Protein AF-Q8DIZ4-F1 (afdb_monomer)

pLDDT: mean 94.2, std 8.18, range [53.38, 98.69]

Mean predicted aligned error: 3.65 Å

InterPro domains:
  IPR019634 Uncharacterised protein family Ycf49 [PF10693] (3-91)

Organism: Thermosynechococcus vestitus (strain NIES-2133 / IAM M-273 / BP-1) (NCBI:txid197221)

Radius of gyration: 16.5 Å; Cα contacts (8 Å, |Δi|>4): 82; chains: 1; bounding box: 38×21×50 Å

Sequence (100 aa):
MHALSIPTWMVHISSVLEWMAAIWFVAQLDRRRPGQGWRWLAWAMLPALVSAMCACTWHYFDNAVTLAWLVDLQALLTFLGNCTLCGAAAWLWWRSQSAL

Secondary structure (DSSP, 8-state):
-PPPPHHHHHHHHHHHHHHHHHHHHHHHHHHHSTTSSHHHHHHHTHHHHHHHHHHHHHHHTTT-GGGTHHHHHHHHHHHHHHHHHHHHHHHHHHHHHTT-

Structure (mmCIF, N/CA/C/O backbone):
data_AF-Q8DIZ4-F1
#
_entry.id   AF-Q8DIZ4-F1
#
loop_
_atom_site.group_PDB
_atom_site.id
_atom_site.type_symbol
_atom_site.label_atom_id
_atom_site.label_alt_id
_atom_site.label_comp_id
_atom_site.label_asym_id
_atom_site.label_entity_id
_atom_site.label_seq_id
_atom_site.pdbx_PDB_ins_code
_atom_site.Cartn_x
_atom_site.Cartn_y
_atom_site.Cartn_z
_atom_site.occupancy
_atom_site.B_iso_or_equiv
_atom_site.auth_seq_id
_atom_site.auth_comp_id
_atom_site.auth_asym_id
_atom_site.auth_atom_id
_atom_site.pdbx_PDB_model_num
ATOM 1 N N . MET A 1 1 ? 15.582 3.719 -18.959 1.00 54.59 1 MET A N 1
ATOM 2 C CA . MET A 1 1 ? 15.660 3.945 -17.497 1.00 54.59 1 MET A CA 1
ATOM 3 C C . MET A 1 1 ? 16.212 2.658 -16.901 1.00 54.59 1 MET A C 1
ATOM 5 O O . MET A 1 1 ? 15.933 1.619 -17.474 1.00 54.59 1 MET A O 1
ATOM 9 N N . HIS A 1 2 ? 17.051 2.702 -15.866 1.00 64.75 2 HIS A N 1
ATOM 10 C CA . HIS A 1 2 ? 17.713 1.493 -15.359 1.00 64.75 2 HIS A CA 1
ATOM 11 C C . HIS A 1 2 ? 16.751 0.584 -14.581 1.00 64.75 2 HIS A C 1
ATOM 13 O O . HIS A 1 2 ? 15.945 1.071 -13.786 1.00 64.75 2 HIS A O 1
ATOM 19 N N . ALA A 1 3 ? 16.895 -0.726 -14.774 1.00 77.06 3 ALA A N 1
ATOM 20 C CA . ALA A 1 3 ? 16.217 -1.741 -13.981 1.00 77.06 3 ALA A CA 1
ATOM 21 C C . ALA A 1 3 ? 16.596 -1.634 -12.492 1.00 77.06 3 ALA A C 1
ATOM 23 O O . ALA A 1 3 ? 17.736 -1.313 -12.141 1.00 77.06 3 ALA A O 1
ATOM 24 N N . LEU A 1 4 ? 15.638 -1.925 -11.609 1.00 86.12 4 LEU A N 1
ATOM 25 C CA . LEU A 1 4 ? 15.872 -1.970 -10.165 1.00 86.12 4 LEU A CA 1
ATOM 26 C C . LEU A 1 4 ? 16.885 -3.064 -9.799 1.00 86.12 4 LEU A C 1
ATOM 28 O O . LEU A 1 4 ? 16.851 -4.173 -10.334 1.00 86.12 4 LEU A O 1
ATOM 32 N N . SER A 1 5 ? 17.752 -2.771 -8.825 1.00 92.75 5 SER A N 1
ATOM 33 C CA . SER A 1 5 ? 18.678 -3.763 -8.270 1.00 92.75 5 SER A CA 1
ATOM 34 C C . SER A 1 5 ? 17.935 -4.876 -7.515 1.00 92.75 5 SER A C 1
ATOM 36 O O . SER A 1 5 ? 16.826 -4.662 -7.019 1.00 92.75 5 SER A O 1
ATOM 38 N N . ILE A 1 6 ? 18.560 -6.052 -7.370 1.00 93.81 6 ILE A N 1
ATOM 39 C CA . ILE A 1 6 ? 17.988 -7.180 -6.608 1.00 93.81 6 ILE A CA 1
ATOM 40 C C . ILE A 1 6 ? 17.605 -6.762 -5.173 1.00 93.81 6 ILE A C 1
ATOM 42 O O . ILE A 1 6 ? 16.463 -7.015 -4.785 1.00 93.81 6 ILE A O 1
ATOM 46 N N . PRO A 1 7 ? 18.467 -6.069 -4.397 1.00 95.94 7 PRO A N 1
ATOM 47 C CA . PRO A 1 7 ? 18.080 -5.576 -3.074 1.00 95.94 7 PRO A CA 1
ATOM 48 C C . PRO A 1 7 ? 16.852 -4.661 -3.100 1.00 95.94 7 PRO A C 1
ATOM 50 O O . PRO A 1 7 ? 15.987 -4.755 -2.234 1.00 95.94 7 PRO A O 1
ATOM 53 N N . THR A 1 8 ? 16.736 -3.793 -4.107 1.00 94.62 8 THR A N 1
ATOM 54 C CA . THR A 1 8 ? 15.583 -2.894 -4.222 1.00 94.62 8 THR A CA 1
ATOM 55 C C . THR A 1 8 ? 14.297 -3.662 -4.524 1.00 94.62 8 THR A C 1
ATOM 57 O O . THR A 1 8 ? 13.256 -3.354 -3.945 1.00 94.62 8 THR A O 1
ATOM 60 N N . TRP A 1 9 ? 14.362 -4.693 -5.369 1.00 95.31 9 TRP A N 1
ATOM 61 C CA . TRP A 1 9 ? 13.236 -5.597 -5.616 1.00 95.31 9 TRP A CA 1
ATOM 62 C C . TRP A 1 9 ? 12.788 -6.331 -4.355 1.00 95.31 9 TRP A C 1
ATOM 64 O O . TRP A 1 9 ? 11.588 -6.425 -4.104 1.00 95.31 9 TRP A O 1
ATOM 74 N N . MET A 1 10 ? 13.734 -6.805 -3.539 1.00 96.88 10 MET A N 1
ATOM 75 C CA . MET A 1 10 ? 13.408 -7.474 -2.278 1.00 96.88 10 MET A CA 1
ATOM 76 C C . MET A 1 10 ? 12.562 -6.576 -1.375 1.00 96.88 10 MET A C 1
ATOM 78 O O . MET A 1 10 ? 11.545 -7.037 -0.870 1.00 96.88 10 MET A O 1
ATOM 82 N N . VAL A 1 11 ? 12.929 -5.296 -1.240 1.00 96.56 11 VAL A N 1
ATOM 83 C CA . VAL A 1 11 ? 12.172 -4.328 -0.427 1.00 96.56 11 VAL A CA 1
ATOM 84 C C . VAL A 1 11 ? 10.768 -4.085 -0.984 1.00 96.56 11 VAL A C 1
ATOM 86 O O . VAL A 1 11 ? 9.813 -4.022 -0.213 1.00 96.56 11 VAL A O 1
ATOM 89 N N . HIS A 1 12 ? 10.606 -3.974 -2.307 1.00 95.31 12 HIS A N 1
ATOM 90 C CA . HIS A 1 12 ? 9.282 -3.783 -2.915 1.00 95.31 12 HIS A CA 1
ATOM 91 C C . HIS A 1 12 ? 8.359 -4.969 -2.623 1.00 95.31 12 HIS A C 1
ATOM 93 O O . HIS A 1 12 ? 7.245 -4.789 -2.130 1.00 95.31 12 HIS A O 1
ATOM 99 N N . ILE A 1 13 ? 8.840 -6.186 -2.884 1.00 96.62 13 ILE A N 1
ATOM 100 C CA . ILE A 1 13 ? 8.048 -7.401 -2.685 1.00 96.62 13 ILE A CA 1
ATOM 101 C C . ILE A 1 13 ? 7.770 -7.640 -1.201 1.00 96.62 13 ILE A C 1
ATOM 103 O O . ILE A 1 13 ? 6.628 -7.941 -0.851 1.00 96.62 13 ILE A O 1
ATOM 107 N N . SER A 1 14 ? 8.763 -7.469 -0.321 1.00 97.56 14 SER A N 1
ATOM 108 C CA . SER A 1 14 ? 8.549 -7.626 1.120 1.00 97.56 14 SER A CA 1
ATOM 109 C 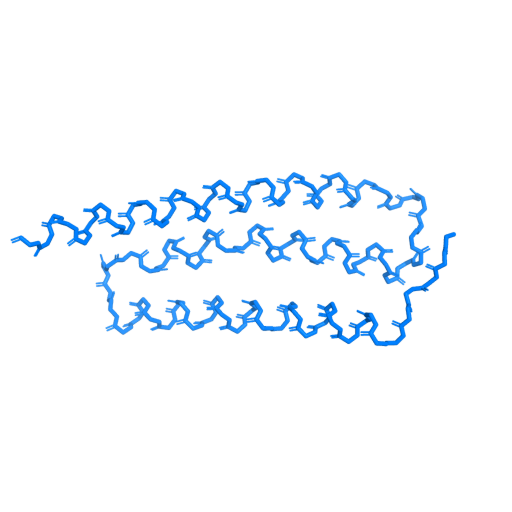C . SER A 1 14 ? 7.509 -6.631 1.626 1.00 97.56 14 SER A C 1
ATOM 111 O O . SER A 1 14 ? 6.561 -7.053 2.276 1.00 97.56 14 SER A O 1
ATOM 113 N N . SER A 1 15 ? 7.600 -5.356 1.231 1.00 96.88 15 SER A N 1
ATOM 114 C CA . SER A 1 15 ? 6.656 -4.317 1.663 1.00 96.88 15 SER A CA 1
ATOM 115 C C . SER A 1 15 ? 5.220 -4.620 1.225 1.00 96.88 15 SER A C 1
ATOM 117 O O . SER A 1 15 ? 4.284 -4.446 2.003 1.00 96.88 15 SER A O 1
ATOM 119 N N . VAL A 1 16 ? 5.024 -5.111 -0.008 1.00 98.19 16 VAL A N 1
ATOM 120 C CA . VAL A 1 16 ? 3.697 -5.522 -0.503 1.00 98.19 16 VAL A CA 1
ATOM 121 C C . VAL A 1 16 ? 3.143 -6.682 0.325 1.00 98.19 16 VAL A C 1
ATOM 123 O O . VAL A 1 16 ? 1.992 -6.629 0.761 1.00 98.19 16 VAL A O 1
ATOM 126 N N . LEU A 1 17 ? 3.954 -7.711 0.582 1.00 98.38 17 LEU A N 1
ATOM 127 C CA . LEU A 1 17 ? 3.544 -8.873 1.375 1.00 98.38 17 LEU A CA 1
ATOM 128 C C . LEU A 1 17 ? 3.244 -8.500 2.832 1.00 98.38 17 LEU A C 1
ATOM 130 O O . LEU A 1 17 ? 2.235 -8.938 3.384 1.00 98.38 17 LEU A O 1
ATOM 134 N N . GLU A 1 18 ? 4.081 -7.665 3.443 1.00 98.50 18 GLU A N 1
ATOM 135 C CA . GLU A 1 18 ? 3.887 -7.147 4.798 1.00 98.50 18 GLU A CA 1
ATOM 136 C C . GLU A 1 18 ? 2.596 -6.331 4.894 1.00 98.50 18 GLU A C 1
ATOM 138 O O . GLU A 1 18 ? 1.820 -6.507 5.835 1.00 98.50 18 GLU A O 1
ATOM 143 N N . TRP A 1 19 ? 2.301 -5.502 3.889 1.00 98.44 19 TRP A N 1
ATOM 144 C CA . TRP A 1 19 ? 1.058 -4.737 3.842 1.00 98.44 19 TRP A CA 1
ATOM 145 C C . TRP A 1 19 ? -0.172 -5.636 3.667 1.00 98.44 19 TRP A C 1
ATOM 147 O O . TRP A 1 19 ? -1.175 -5.458 4.360 1.00 98.44 19 TRP A O 1
ATOM 157 N N . MET A 1 20 ? -0.099 -6.658 2.807 1.00 98.62 20 MET A N 1
ATOM 158 C CA . MET A 1 20 ? -1.157 -7.669 2.677 1.00 98.62 20 MET A CA 1
ATOM 159 C C . MET A 1 20 ? -1.400 -8.410 3.998 1.00 98.62 20 MET A C 1
ATOM 161 O O . MET A 1 20 ? -2.552 -8.593 4.401 1.00 98.62 20 MET A O 1
ATOM 165 N N . ALA A 1 21 ? -0.330 -8.799 4.698 1.00 98.62 21 ALA A N 1
ATOM 166 C CA . ALA A 1 21 ? -0.422 -9.427 6.011 1.00 98.62 21 ALA A CA 1
ATOM 167 C C . ALA A 1 21 ? -1.052 -8.480 7.044 1.00 98.62 21 ALA A C 1
ATOM 169 O O . ALA A 1 21 ? -1.920 -8.903 7.806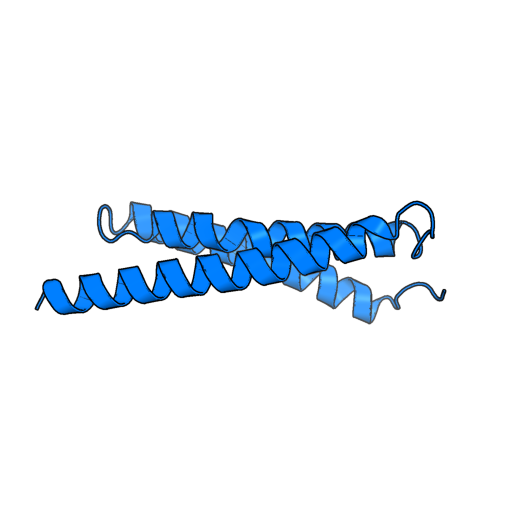 1.00 98.62 21 ALA A O 1
ATOM 170 N N . ALA A 1 22 ? -0.694 -7.193 7.036 1.00 98.44 22 ALA A N 1
ATOM 171 C CA . ALA A 1 22 ? -1.284 -6.186 7.913 1.00 98.44 22 ALA A CA 1
ATOM 172 C C . ALA A 1 22 ? -2.796 -6.028 7.675 1.00 98.44 22 ALA A C 1
ATOM 174 O O . ALA A 1 22 ? -3.571 -6.075 8.631 1.00 98.44 22 ALA A O 1
ATOM 175 N N . ILE A 1 23 ? -3.235 -5.924 6.415 1.00 98.50 23 ILE A N 1
ATOM 176 C CA . ILE A 1 23 ? -4.665 -5.876 6.057 1.00 98.50 23 ILE A CA 1
ATOM 177 C C . ILE A 1 23 ? -5.382 -7.124 6.571 1.00 98.50 23 ILE A C 1
ATOM 179 O O . ILE A 1 23 ? -6.451 -7.026 7.182 1.00 98.50 23 ILE A O 1
ATOM 183 N N . TRP A 1 24 ? -4.786 -8.299 6.357 1.00 98.25 24 TRP A N 1
ATOM 184 C CA . TRP A 1 24 ? -5.337 -9.555 6.848 1.00 98.25 24 TRP A CA 1
ATOM 185 C C . TRP A 1 24 ? -5.460 -9.556 8.375 1.00 98.25 24 TRP A C 1
ATOM 187 O O . TRP A 1 24 ? -6.527 -9.879 8.896 1.00 98.25 24 TRP A O 1
ATOM 197 N N . PHE A 1 25 ? -4.436 -9.120 9.110 1.00 98.38 25 PHE A N 1
ATOM 198 C CA . PHE A 1 25 ? -4.491 -9.028 10.568 1.00 98.38 25 PHE A CA 1
ATOM 199 C C . PHE A 1 25 ? -5.555 -8.044 11.068 1.00 98.38 25 PHE A C 1
ATOM 201 O O . PHE A 1 25 ? -6.270 -8.371 12.015 1.00 98.38 25 PHE A O 1
ATOM 208 N N . VAL A 1 26 ? -5.731 -6.887 10.422 1.00 97.50 26 VAL A N 1
ATOM 209 C CA . VAL A 1 26 ? -6.801 -5.933 10.769 1.00 97.50 26 VAL A CA 1
ATOM 210 C C . VAL A 1 26 ? -8.184 -6.537 10.498 1.00 97.50 26 VAL A C 1
ATOM 212 O O . VAL A 1 26 ? -9.088 -6.418 11.326 1.00 97.50 26 VAL A O 1
ATOM 215 N N . ALA A 1 27 ? -8.355 -7.260 9.389 1.00 96.62 27 ALA A N 1
ATOM 216 C CA . ALA A 1 27 ? -9.600 -7.974 9.105 1.00 96.62 27 ALA A CA 1
ATOM 217 C C . ALA A 1 27 ? -9.881 -9.084 10.138 1.00 96.62 27 ALA A C 1
ATOM 219 O O . ALA A 1 27 ? -11.024 -9.285 10.552 1.00 96.62 27 ALA A O 1
ATOM 220 N N . GLN A 1 28 ? -8.847 -9.787 10.604 1.00 97.31 28 GLN A N 1
ATOM 221 C CA . GLN A 1 28 ? -8.969 -10.781 11.674 1.00 97.31 28 GLN A CA 1
ATOM 222 C C . GLN A 1 28 ? -9.288 -10.129 13.029 1.00 97.31 28 GLN A C 1
ATOM 224 O O . GLN A 1 28 ? -10.050 -10.694 13.817 1.00 97.31 28 GLN A O 1
ATOM 229 N N . LEU A 1 29 ? -8.753 -8.934 13.296 1.00 95.62 29 LEU A N 1
ATOM 230 C CA . LEU A 1 29 ? -9.076 -8.151 14.487 1.00 95.62 29 LEU A CA 1
ATOM 231 C C . LEU A 1 29 ? -10.557 -7.761 14.510 1.00 95.62 29 LEU A C 1
ATOM 233 O O . LEU A 1 29 ? -11.188 -7.893 15.555 1.00 95.62 29 LEU A O 1
ATOM 237 N N . ASP A 1 30 ? -11.133 -7.377 13.369 1.00 95.19 30 ASP A N 1
ATOM 238 C CA . ASP A 1 30 ? -12.573 -7.115 13.258 1.00 95.19 30 ASP A CA 1
ATOM 239 C C . ASP A 1 30 ? -13.414 -8.343 13.621 1.00 95.19 30 ASP A C 1
ATOM 241 O O . ASP A 1 30 ? -14.365 -8.235 14.388 1.00 95.19 30 ASP A O 1
ATOM 245 N N . ARG A 1 31 ? -13.013 -9.539 13.168 1.00 94.69 31 ARG A N 1
ATOM 246 C CA . ARG A 1 31 ? -13.697 -10.795 13.532 1.00 94.69 31 ARG A CA 1
ATOM 247 C C . ARG A 1 31 ? -13.633 -11.085 15.031 1.00 94.69 31 ARG A C 1
ATOM 249 O O . ARG A 1 31 ? -14.580 -11.623 15.593 1.00 94.69 31 ARG A O 1
ATOM 256 N N . ARG A 1 32 ? -12.517 -10.743 15.683 1.00 95.62 32 ARG A N 1
ATOM 257 C CA . ARG A 1 32 ? -12.327 -10.893 17.138 1.00 95.62 32 ARG A CA 1
ATOM 258 C C . ARG A 1 32 ? -13.058 -9.805 17.935 1.00 95.62 32 ARG A C 1
ATOM 260 O O . ARG A 1 32 ? -13.347 -10.013 19.109 1.00 95.62 32 ARG A O 1
ATOM 267 N N . ARG A 1 33 ? -13.303 -8.642 17.326 1.00 91.19 33 ARG A N 1
ATOM 268 C CA . ARG A 1 33 ? -13.878 -7.440 17.946 1.00 91.19 33 ARG A CA 1
ATOM 269 C C . ARG A 1 33 ? -14.950 -6.816 17.037 1.00 91.19 33 ARG A C 1
ATOM 271 O O . ARG A 1 33 ? -14.779 -5.680 16.576 1.00 91.19 33 ARG A O 1
ATOM 278 N N . PRO A 1 34 ? -16.048 -7.546 16.768 1.00 88.44 34 PRO A N 1
ATOM 279 C CA . PRO A 1 34 ? -17.052 -7.108 15.811 1.00 88.44 34 PRO A CA 1
ATOM 280 C C . PRO A 1 34 ? -17.705 -5.801 16.262 1.00 88.44 34 PRO A C 1
ATOM 282 O O . PRO A 1 34 ? -17.852 -5.526 17.452 1.00 88.44 34 PRO A O 1
ATOM 285 N N . GLY A 1 35 ? -18.081 -4.963 15.298 1.00 85.62 35 GLY A N 1
ATOM 286 C CA . GLY A 1 35 ? -18.773 -3.700 15.562 1.00 85.62 35 GLY A CA 1
ATOM 287 C C . GLY A 1 35 ? -17.876 -2.556 16.045 1.00 85.62 35 GLY A C 1
ATOM 288 O O . GLY A 1 35 ? -18.331 -1.414 16.042 1.00 85.62 35 GLY A O 1
ATOM 289 N N . GLN A 1 36 ? -16.600 -2.797 16.368 1.00 87.88 36 GLN A N 1
ATOM 290 C CA . GLN A 1 36 ? -15.645 -1.729 16.709 1.00 87.88 36 GLN A CA 1
ATOM 291 C C . GLN A 1 36 ? -15.145 -0.967 15.477 1.00 87.88 36 GLN A C 1
ATOM 293 O O . GLN A 1 36 ? -14.655 0.148 15.605 1.00 87.88 36 GLN A O 1
ATOM 298 N N . GLY A 1 37 ? -15.361 -1.514 14.275 1.00 89.31 37 GLY A N 1
ATOM 299 C CA . GLY A 1 37 ? -15.136 -0.795 13.025 1.00 89.31 37 GLY A CA 1
ATOM 300 C C . GLY A 1 37 ? -13.768 -1.016 12.377 1.00 89.31 37 GLY A C 1
ATOM 301 O O . GLY A 1 37 ? -13.450 -0.365 11.383 1.00 89.31 37 GLY A O 1
ATOM 302 N N . TRP A 1 38 ? -13.002 -1.986 12.875 1.00 94.19 38 TRP A N 1
ATOM 303 C CA . TRP A 1 38 ? -11.745 -2.457 12.286 1.00 94.19 38 TRP A CA 1
ATOM 304 C C . TRP A 1 38 ? -11.903 -2.905 10.828 1.00 94.19 38 TRP A C 1
ATOM 306 O O . TRP A 1 38 ? -10.990 -2.712 10.027 1.00 94.19 38 TRP A O 1
ATOM 316 N N . ARG A 1 39 ? -13.086 -3.404 10.436 1.00 94.00 39 ARG A N 1
ATOM 317 C CA . ARG A 1 39 ? -13.409 -3.701 9.033 1.00 94.00 39 ARG A CA 1
ATOM 318 C C . ARG A 1 39 ? -13.161 -2.509 8.115 1.00 94.00 39 ARG A C 1
ATOM 320 O O . ARG A 1 39 ? -12.611 -2.684 7.034 1.00 94.00 39 ARG A O 1
ATOM 327 N N . TRP A 1 40 ? -13.569 -1.310 8.528 1.00 95.00 40 TRP A N 1
ATOM 328 C CA . TRP A 1 40 ? -13.424 -0.105 7.709 1.00 95.00 40 TRP A CA 1
ATOM 329 C C . TRP A 1 40 ? -11.967 0.306 7.553 1.00 95.00 40 TRP A C 1
ATOM 331 O O . TRP A 1 40 ? -11.579 0.728 6.469 1.00 95.00 40 TRP A O 1
ATOM 341 N N . LEU A 1 41 ? -11.149 0.100 8.589 1.00 97.00 41 LEU A N 1
ATOM 342 C CA . LEU A 1 41 ? -9.709 0.309 8.496 1.00 97.00 41 LEU A CA 1
ATOM 343 C C . LEU A 1 41 ? -9.068 -0.652 7.485 1.00 97.00 41 LEU A C 1
ATOM 345 O O . LEU A 1 41 ? -8.293 -0.206 6.647 1.00 97.00 41 LEU A O 1
ATOM 349 N N . ALA A 1 42 ? -9.444 -1.936 7.492 1.00 97.31 42 ALA A N 1
ATOM 350 C CA . ALA A 1 42 ? -8.940 -2.898 6.506 1.00 97.31 42 ALA A CA 1
ATOM 351 C C . ALA A 1 42 ? -9.294 -2.496 5.060 1.00 97.31 42 ALA A C 1
ATOM 353 O O . ALA A 1 42 ? -8.441 -2.566 4.179 1.00 97.31 42 ALA A O 1
ATOM 354 N N . TRP A 1 43 ? -10.522 -2.026 4.809 1.00 97.75 43 TRP A N 1
ATOM 355 C CA . TRP A 1 43 ? -10.916 -1.513 3.488 1.00 97.75 43 TRP A CA 1
ATOM 356 C C . TRP A 1 43 ? -10.152 -0.240 3.102 1.00 97.75 43 TRP A C 1
ATOM 358 O O . TRP A 1 43 ? -9.718 -0.111 1.959 1.00 97.75 43 TRP A O 1
ATOM 368 N N . ALA A 1 44 ? -9.939 0.672 4.053 1.00 98.06 44 ALA A N 1
ATOM 369 C CA . ALA A 1 44 ? -9.190 1.911 3.843 1.00 98.06 44 ALA A CA 1
ATOM 370 C C . ALA A 1 44 ? -7.705 1.686 3.500 1.00 98.06 44 ALA A C 1
ATOM 372 O O . ALA A 1 44 ? -7.073 2.546 2.899 1.00 98.06 44 ALA A O 1
ATOM 373 N N . MET A 1 45 ? -7.136 0.527 3.834 1.00 98.50 45 MET A N 1
ATOM 374 C CA . MET A 1 45 ? -5.752 0.172 3.496 1.00 98.50 45 MET A CA 1
ATOM 375 C C . MET A 1 45 ? -5.565 -0.281 2.035 1.00 98.50 45 MET A C 1
ATOM 377 O O . MET A 1 45 ? -4.432 -0.318 1.547 1.00 98.50 45 MET A O 1
ATOM 381 N N . LEU A 1 46 ? -6.642 -0.648 1.327 1.00 98.56 46 LEU A N 1
ATOM 382 C CA . LEU A 1 46 ? -6.560 -1.225 -0.021 1.00 98.56 46 LEU A CA 1
ATOM 383 C C . LEU A 1 46 ? -6.049 -0.261 -1.101 1.00 98.56 46 LEU A C 1
ATOM 385 O O . LEU A 1 46 ? -5.249 -0.710 -1.921 1.00 98.56 46 LEU A O 1
ATOM 389 N N . PRO A 1 47 ? -6.421 1.035 -1.141 1.00 98.62 47 PRO A N 1
ATOM 390 C CA . PRO A 1 47 ? -5.889 1.940 -2.159 1.00 98.62 47 PRO A CA 1
ATOM 391 C C . PRO A 1 47 ? -4.357 2.038 -2.112 1.00 98.62 47 PRO A C 1
ATOM 393 O O . PRO A 1 47 ? -3.713 2.015 -3.158 1.00 98.62 47 PRO A O 1
ATOM 396 N N . ALA A 1 48 ? -3.759 2.038 -0.914 1.00 98.38 48 ALA A N 1
ATOM 397 C CA . ALA A 1 48 ? -2.304 2.019 -0.749 1.00 98.38 48 ALA A CA 1
ATOM 398 C C . ALA A 1 48 ? -1.666 0.716 -1.272 1.00 98.38 48 ALA A C 1
ATOM 400 O O . ALA A 1 48 ? -0.600 0.761 -1.884 1.00 98.38 48 ALA A O 1
ATOM 401 N N . LEU A 1 49 ? -2.338 -0.433 -1.112 1.00 98.56 49 LEU A N 1
ATOM 402 C CA . LEU A 1 49 ? -1.885 -1.698 -1.704 1.00 98.56 49 LEU A CA 1
ATOM 403 C C . LEU A 1 49 ? -1.884 -1.620 -3.234 1.00 98.56 49 LEU A C 1
ATOM 405 O O . LEU A 1 49 ? -0.893 -1.963 -3.871 1.00 98.56 49 LEU A O 1
ATOM 409 N N . VAL A 1 50 ? -2.980 -1.144 -3.83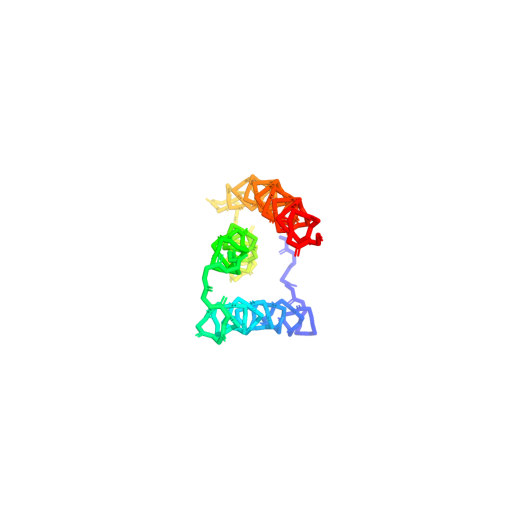0 1.00 98.56 50 VAL A N 1
ATOM 410 C CA . VAL A 1 50 ? -3.091 -1.023 -5.293 1.00 98.56 50 VAL A CA 1
ATOM 411 C C . VAL A 1 50 ? -2.063 -0.023 -5.831 1.00 98.56 50 VAL A C 1
ATOM 413 O O . VAL A 1 50 ? -1.460 -0.281 -6.870 1.00 98.56 50 VAL A O 1
ATOM 416 N N . SER A 1 51 ? -1.791 1.064 -5.099 1.00 98.62 51 SER A N 1
ATOM 417 C CA . SER A 1 51 ? -0.700 1.996 -5.410 1.00 98.62 51 SER A CA 1
ATOM 418 C C . SER A 1 51 ? 0.652 1.275 -5.508 1.00 98.62 51 SER A C 1
ATOM 420 O O . SER A 1 51 ? 1.324 1.354 -6.538 1.00 98.62 51 SER A O 1
ATOM 422 N N . ALA A 1 52 ? 1.020 0.494 -4.486 1.00 98.00 52 ALA A N 1
ATOM 423 C CA . ALA A 1 52 ? 2.270 -0.267 -4.483 1.00 98.00 52 ALA A CA 1
ATOM 424 C C . ALA A 1 52 ? 2.342 -1.285 -5.636 1.00 98.00 52 ALA A C 1
ATOM 426 O O . ALA A 1 52 ? 3.394 -1.453 -6.256 1.00 98.00 52 ALA A O 1
ATOM 427 N N . MET A 1 53 ? 1.217 -1.922 -5.974 1.00 98.25 53 MET A N 1
ATOM 428 C CA . MET A 1 53 ? 1.132 -2.836 -7.116 1.00 98.25 53 MET A CA 1
ATOM 429 C C . MET A 1 53 ? 1.338 -2.116 -8.455 1.00 98.25 53 MET A C 1
ATOM 431 O O . MET A 1 53 ? 1.991 -2.676 -9.337 1.00 98.25 53 ME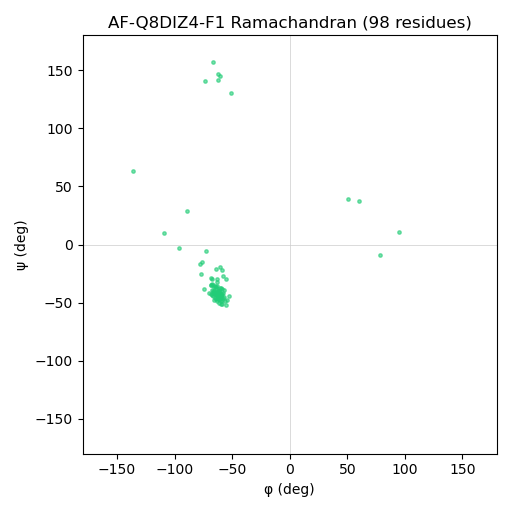T A O 1
ATOM 435 N N . CYS A 1 54 ? 0.845 -0.880 -8.613 1.00 98.12 54 CYS A N 1
ATOM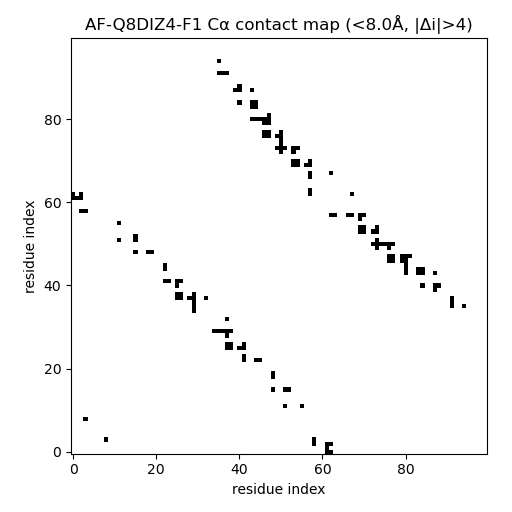 436 C CA . CYS A 1 54 ? 1.091 -0.067 -9.812 1.00 98.12 54 CYS A CA 1
ATOM 437 C C . CYS A 1 54 ? 2.591 0.210 -9.989 1.00 98.12 54 CYS A C 1
ATOM 439 O O . CYS A 1 54 ? 3.127 -0.029 -11.072 1.00 98.12 54 CYS A O 1
ATOM 441 N N . ALA A 1 55 ? 3.274 0.610 -8.910 1.00 96.44 55 ALA A N 1
ATOM 442 C CA . ALA A 1 55 ? 4.720 0.836 -8.903 1.00 96.44 55 ALA A CA 1
ATOM 443 C C . ALA A 1 55 ? 5.495 -0.433 -9.296 1.00 96.44 55 ALA A C 1
ATOM 445 O O . ALA A 1 55 ? 6.311 -0.420 -10.218 1.00 96.44 55 ALA A O 1
ATOM 446 N N . CYS A 1 56 ? 5.189 -1.561 -8.641 1.00 96.75 56 CYS A N 1
ATOM 447 C CA . CYS A 1 56 ? 5.839 -2.844 -8.918 1.00 96.75 56 CYS A CA 1
ATOM 448 C C . CYS A 1 56 ? 5.603 -3.303 -10.361 1.00 96.75 56 CYS A C 1
ATOM 450 O O . CYS A 1 56 ? 6.521 -3.810 -11.000 1.00 96.75 56 CYS A O 1
ATOM 452 N N . THR A 1 57 ? 4.395 -3.099 -10.891 1.00 96.94 57 THR A N 1
ATOM 453 C CA . THR A 1 57 ? 4.057 -3.448 -12.278 1.00 96.94 57 THR A CA 1
ATOM 454 C C . THR A 1 57 ? 4.864 -2.607 -13.261 1.00 96.94 57 THR A C 1
ATOM 456 O O . THR A 1 57 ? 5.447 -3.150 -14.195 1.00 96.94 57 THR A O 1
ATOM 459 N N . TRP A 1 58 ? 4.960 -1.295 -13.044 1.00 96.00 58 TRP A N 1
ATOM 460 C CA . TRP A 1 58 ? 5.737 -0.426 -13.925 1.00 96.00 58 TRP A CA 1
ATOM 461 C C . TRP A 1 58 ? 7.227 -0.794 -13.932 1.00 96.00 58 TRP A C 1
ATOM 463 O O . TRP A 1 58 ? 7.836 -0.895 -14.999 1.00 96.00 58 TRP A O 1
ATOM 473 N N . HIS A 1 59 ? 7.794 -1.091 -12.760 1.00 94.75 59 HIS A N 1
ATOM 474 C CA . HIS A 1 59 ? 9.175 -1.556 -12.637 1.00 94.75 59 HIS A CA 1
ATOM 475 C C . HIS A 1 59 ? 9.408 -2.952 -13.225 1.00 94.75 59 HIS A C 1
ATOM 477 O O . HIS A 1 59 ? 10.475 -3.203 -13.780 1.00 94.75 59 HIS A O 1
ATOM 483 N N . TYR A 1 60 ? 8.425 -3.853 -13.142 1.00 94.69 60 TYR A N 1
ATOM 484 C CA . TYR A 1 60 ? 8.494 -5.172 -13.776 1.00 94.69 60 TYR A CA 1
ATOM 485 C C . TYR A 1 60 ? 8.663 -5.063 -15.298 1.00 94.69 60 TYR A C 1
ATOM 487 O O . TYR A 1 60 ? 9.434 -5.813 -15.890 1.00 94.69 60 TYR A O 1
ATOM 495 N N . PHE A 1 61 ? 8.008 -4.081 -15.923 1.00 95.25 61 PHE A N 1
ATOM 496 C CA . PHE A 1 61 ? 8.143 -3.773 -17.351 1.00 95.25 61 PHE A CA 1
ATOM 497 C C . PHE A 1 61 ? 9.270 -2.772 -17.658 1.00 95.25 61 PHE A C 1
ATOM 499 O O . PHE A 1 61 ? 9.180 -2.012 -18.621 1.00 95.25 61 PHE A O 1
ATOM 506 N N . ASP A 1 62 ? 10.313 -2.746 -16.827 1.00 93.69 62 ASP A N 1
ATOM 507 C CA . ASP A 1 62 ? 11.514 -1.917 -16.988 1.00 93.69 62 ASP A CA 1
ATOM 508 C C . ASP A 1 62 ? 11.221 -0.427 -17.249 1.00 93.69 62 ASP A C 1
ATOM 510 O O . ASP A 1 62 ? 11.882 0.257 -18.033 1.00 93.69 62 ASP A O 1
ATOM 514 N N . ASN A 1 63 ? 10.202 0.100 -16.563 1.00 94.12 63 ASN A N 1
ATOM 515 C CA . ASN A 1 63 ? 9.776 1.494 -16.664 1.00 94.12 63 ASN A CA 1
ATOM 516 C C . ASN A 1 63 ? 9.347 1.894 -18.090 1.00 94.12 63 ASN A C 1
ATOM 518 O O . ASN A 1 63 ? 9.619 3.011 -18.544 1.00 94.12 63 ASN A O 1
ATOM 522 N N . ALA A 1 64 ? 8.690 0.982 -18.815 1.00 94.62 64 ALA A N 1
ATOM 523 C CA . ALA A 1 64 ? 8.182 1.244 -20.157 1.00 94.62 64 ALA A CA 1
ATOM 524 C C . ALA A 1 64 ? 7.338 2.531 -20.207 1.00 94.62 64 ALA A C 1
ATOM 526 O O . ALA A 1 64 ? 6.408 2.726 -19.419 1.00 94.62 64 ALA A O 1
ATOM 527 N N . VAL A 1 65 ? 7.634 3.403 -21.178 1.00 95.19 65 VAL A N 1
ATOM 528 C CA . VAL A 1 65 ? 6.948 4.699 -21.352 1.00 95.19 65 VAL A CA 1
ATOM 529 C C . VAL A 1 65 ? 5.459 4.512 -21.658 1.00 95.19 65 VAL A C 1
ATOM 531 O O . VAL A 1 65 ? 4.631 5.292 -21.201 1.00 95.19 65 VAL A O 1
ATOM 534 N N . THR A 1 66 ? 5.094 3.435 -22.359 1.00 96.69 66 THR A N 1
ATOM 535 C CA . THR A 1 66 ? 3.695 3.060 -22.636 1.00 96.69 66 THR A CA 1
ATOM 536 C C . THR A 1 66 ? 2.876 2.791 -21.370 1.00 96.69 66 THR A C 1
ATOM 538 O O . THR A 1 66 ? 1.649 2.833 -21.412 1.00 96.69 66 THR A O 1
ATOM 541 N N . LEU A 1 67 ? 3.544 2.533 -20.244 1.00 96.88 67 LEU A N 1
ATOM 542 C CA . LEU A 1 67 ? 2.944 2.268 -18.942 1.0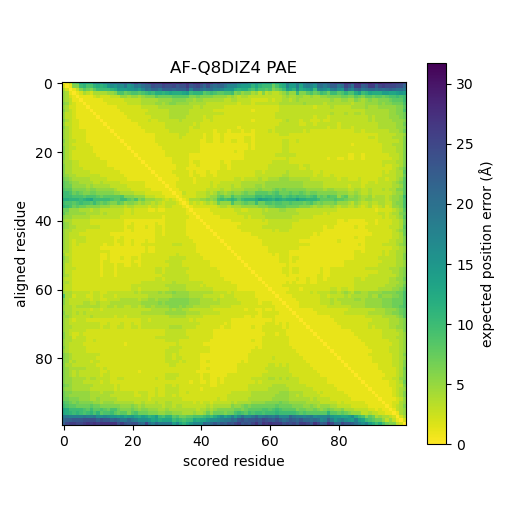0 96.88 67 LEU A CA 1
ATOM 543 C C . LEU A 1 67 ? 3.158 3.412 -17.940 1.00 96.88 67 LEU A C 1
ATOM 545 O O . LEU A 1 67 ? 2.834 3.247 -16.769 1.00 96.88 67 LEU A O 1
ATOM 549 N N . ALA A 1 68 ? 3.658 4.577 -18.370 1.00 96.12 68 ALA A N 1
ATOM 550 C CA . ALA A 1 68 ? 3.917 5.714 -17.479 1.00 96.12 68 ALA A CA 1
ATOM 551 C C . ALA A 1 68 ? 2.665 6.196 -16.717 1.00 96.12 68 ALA A C 1
ATOM 553 O O . ALA A 1 68 ? 2.780 6.671 -15.593 1.00 96.12 68 ALA A O 1
ATOM 554 N N . TRP A 1 69 ? 1.467 5.985 -17.272 1.00 97.25 69 TRP A N 1
ATOM 555 C CA . TRP A 1 69 ? 0.189 6.267 -16.604 1.00 97.25 69 TRP A CA 1
ATOM 556 C C . TRP A 1 69 ? 0.000 5.495 -15.283 1.00 97.25 69 TRP A C 1
ATOM 558 O O . TRP A 1 69 ? -0.778 5.919 -14.429 1.00 97.25 69 TRP A O 1
ATOM 568 N N . LEU A 1 70 ? 0.716 4.378 -15.078 1.00 97.88 70 LEU A N 1
ATOM 569 C CA . LEU A 1 70 ? 0.731 3.664 -13.797 1.00 97.88 70 LEU A CA 1
ATOM 570 C C . LEU A 1 70 ? 1.314 4.523 -12.672 1.00 97.88 70 LEU A C 1
ATOM 572 O O . LEU A 1 70 ? 0.901 4.356 -11.529 1.00 97.88 70 LEU A O 1
ATOM 576 N N . VAL A 1 71 ? 2.230 5.446 -12.980 1.00 97.44 71 VAL A N 1
ATOM 577 C CA . VAL A 1 71 ? 2.810 6.376 -12.000 1.00 97.44 71 VAL A CA 1
ATOM 578 C C . VAL A 1 71 ? 1.770 7.407 -11.561 1.00 97.44 71 VAL A C 1
ATOM 580 O O . VAL A 1 71 ? 1.637 7.675 -10.367 1.00 97.44 71 VAL A O 1
ATOM 583 N N . ASP A 1 72 ? 0.972 7.927 -12.496 1.00 98.00 72 ASP A N 1
ATOM 584 C CA . ASP A 1 72 ? -0.128 8.844 -12.176 1.00 98.00 72 ASP A CA 1
ATOM 585 C C . ASP A 1 72 ? -1.203 8.137 -11.340 1.00 98.00 72 ASP A C 1
ATOM 587 O O . ASP A 1 72 ? -1.680 8.667 -10.332 1.00 98.00 72 ASP A O 1
ATOM 591 N N . LEU A 1 73 ? -1.542 6.897 -11.713 1.00 98.50 73 LEU A N 1
ATOM 592 C CA . LEU A 1 73 ? -2.477 6.070 -10.955 1.00 98.50 73 LEU A CA 1
ATOM 593 C C . LEU A 1 73 ? -1.939 5.745 -9.554 1.00 98.50 73 LEU A C 1
ATOM 595 O O . LEU A 1 73 ? -2.678 5.855 -8.576 1.00 98.50 73 LEU A O 1
ATOM 599 N N . GLN A 1 74 ? -0.657 5.395 -9.435 1.00 98.44 74 GLN A N 1
ATOM 600 C CA . GLN A 1 74 ? 0.024 5.198 -8.156 1.00 98.44 74 GLN A CA 1
ATOM 601 C C . GLN A 1 74 ? -0.079 6.460 -7.289 1.00 98.44 74 GLN A C 1
ATOM 603 O O . GLN A 1 74 ? -0.453 6.376 -6.117 1.00 98.44 74 GLN A O 1
ATOM 608 N N . ALA A 1 75 ? 0.215 7.641 -7.838 1.00 98.56 75 ALA A N 1
ATOM 609 C CA . ALA A 1 75 ? 0.149 8.902 -7.102 1.00 98.56 75 ALA A CA 1
ATOM 610 C C . ALA A 1 75 ? -1.275 9.196 -6.600 1.00 98.56 75 ALA A C 1
ATOM 612 O O . ALA A 1 75 ? -1.470 9.495 -5.418 1.00 98.56 75 ALA A O 1
ATOM 613 N N . LEU A 1 76 ? -2.281 9.022 -7.462 1.00 98.69 76 LEU A N 1
ATOM 614 C CA . LEU A 1 76 ? -3.689 9.178 -7.099 1.00 98.69 76 LEU A CA 1
ATOM 615 C C . LEU A 1 76 ? -4.104 8.205 -5.989 1.00 98.69 76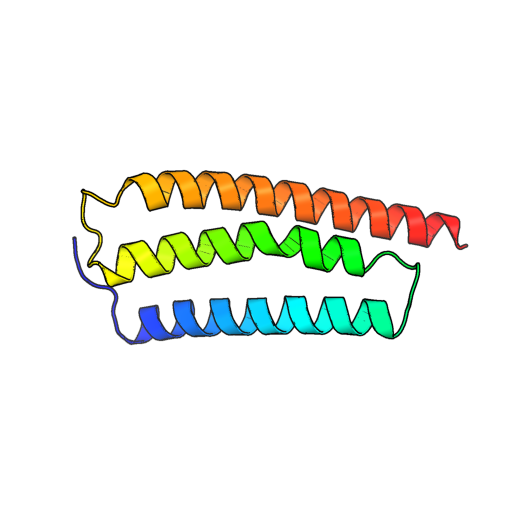 LEU A C 1
ATOM 617 O O . LEU A 1 76 ? -4.705 8.609 -4.994 1.00 98.69 76 LEU A O 1
ATOM 621 N N . LEU A 1 77 ? -3.768 6.923 -6.128 1.00 98.69 77 LEU A N 1
ATOM 622 C CA . LEU A 1 77 ? -4.109 5.895 -5.146 1.00 98.69 77 LEU A CA 1
ATOM 623 C C . LEU A 1 77 ? -3.369 6.081 -3.821 1.00 98.69 77 LEU A C 1
ATOM 625 O O . LEU A 1 77 ? -3.913 5.752 -2.771 1.00 98.69 77 LEU A O 1
ATOM 629 N N . THR A 1 78 ? -2.164 6.650 -3.850 1.00 98.56 78 THR A N 1
ATOM 630 C CA . THR A 1 78 ? -1.423 7.038 -2.643 1.00 98.56 78 THR A CA 1
ATOM 631 C C . THR A 1 78 ? -2.153 8.150 -1.903 1.00 98.56 78 THR A C 1
ATOM 633 O O . THR A 1 78 ? -2.379 8.048 -0.698 1.00 98.56 78 THR A O 1
ATOM 636 N N . PHE A 1 79 ? -2.577 9.191 -2.622 1.00 98.69 79 PHE A N 1
ATOM 637 C CA . PHE A 1 79 ? -3.365 10.276 -2.048 1.00 98.69 79 PHE A CA 1
ATOM 638 C C . PHE A 1 79 ? -4.681 9.756 -1.451 1.00 98.69 79 PHE A C 1
ATOM 640 O O . PHE A 1 79 ? -4.955 9.977 -0.271 1.00 98.69 79 PHE A O 1
ATOM 647 N N . LEU A 1 80 ? -5.452 8.979 -2.220 1.00 98.56 80 LEU A N 1
ATOM 648 C CA . LEU A 1 80 ? -6.701 8.372 -1.752 1.00 98.56 80 LEU A CA 1
ATOM 649 C C . LEU A 1 80 ? -6.477 7.415 -0.573 1.00 98.56 80 LEU A C 1
ATOM 651 O O . LEU A 1 80 ? -7.261 7.415 0.375 1.00 98.56 80 LEU A O 1
ATOM 655 N N . GLY A 1 81 ? -5.405 6.623 -0.599 1.00 98.31 81 GLY A N 1
ATOM 656 C CA . GLY A 1 81 ? -5.020 5.724 0.488 1.00 98.31 81 GLY A CA 1
ATOM 657 C C . GLY A 1 81 ? -4.745 6.480 1.782 1.00 98.31 81 GLY A C 1
ATOM 658 O O . GLY A 1 81 ? -5.297 6.138 2.822 1.00 98.31 81 GLY A O 1
ATOM 659 N N . ASN A 1 82 ? -3.987 7.573 1.715 1.00 98.56 82 ASN A N 1
ATOM 660 C CA . ASN A 1 82 ? -3.722 8.417 2.880 1.00 98.56 82 ASN A CA 1
ATOM 661 C C . ASN A 1 82 ? -4.999 9.078 3.415 1.00 98.56 82 ASN A C 1
ATOM 663 O O . ASN A 1 82 ? -5.228 9.083 4.625 1.00 98.56 82 ASN A O 1
ATOM 667 N N . CYS A 1 83 ? -5.864 9.592 2.535 1.00 98.56 83 CYS A N 1
ATOM 668 C CA . CYS A 1 83 ? -7.141 10.182 2.941 1.00 98.56 83 CYS A CA 1
ATOM 669 C C . CYS A 1 83 ? -8.068 9.156 3.608 1.00 98.56 83 CYS A C 1
ATOM 671 O O . CYS A 1 83 ? -8.644 9.437 4.659 1.00 98.56 83 CYS A O 1
ATOM 673 N N . THR A 1 84 ? -8.202 7.964 3.022 1.00 98.19 84 THR A N 1
ATOM 674 C CA . THR A 1 84 ? -9.073 6.904 3.552 1.00 98.19 84 THR A CA 1
ATOM 675 C C . THR A 1 84 ? -8.548 6.346 4.872 1.00 98.19 84 THR A C 1
ATOM 677 O O . THR A 1 84 ? -9.333 6.191 5.807 1.00 98.19 84 THR A O 1
ATOM 680 N N . LEU A 1 85 ? -7.236 6.118 4.998 1.00 98.12 85 LEU A N 1
ATOM 681 C CA . LEU A 1 85 ? -6.597 5.719 6.256 1.00 98.12 85 LEU A CA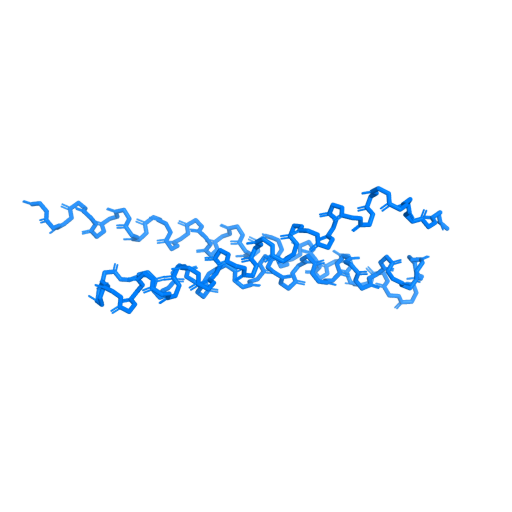 1
ATOM 682 C C . LEU A 1 85 ? -6.785 6.766 7.353 1.00 98.12 85 LEU A C 1
ATOM 684 O O . LEU A 1 85 ? -7.181 6.417 8.464 1.00 98.12 85 LEU A O 1
ATOM 688 N N . CYS A 1 86 ? -6.547 8.043 7.040 1.00 98.19 86 CYS A N 1
ATOM 689 C CA . CYS A 1 86 ? -6.746 9.145 7.978 1.00 98.19 86 CYS A CA 1
ATOM 690 C C . CYS A 1 86 ? -8.203 9.207 8.456 1.00 98.19 86 CYS A C 1
ATOM 692 O O . CYS A 1 86 ? -8.460 9.236 9.658 1.00 98.19 86 CYS A O 1
ATOM 694 N N . GLY A 1 87 ? -9.164 9.134 7.530 1.00 97.56 87 GLY A N 1
ATOM 695 C CA . GLY A 1 87 ? -10.590 9.126 7.858 1.00 97.56 87 GLY A CA 1
ATOM 696 C C . GLY A 1 87 ? -11.002 7.924 8.712 1.00 97.56 87 GLY A C 1
ATOM 697 O O . GLY A 1 87 ? -11.701 8.089 9.712 1.00 97.56 87 GLY A O 1
ATOM 698 N N . ALA A 1 88 ? -10.535 6.719 8.370 1.00 96.69 88 ALA A N 1
ATOM 699 C CA . ALA A 1 88 ? -10.826 5.509 9.136 1.00 96.69 88 ALA A CA 1
ATOM 700 C C . ALA A 1 88 ? -10.217 5.556 10.547 1.00 96.69 88 ALA A C 1
ATOM 702 O O . ALA A 1 88 ? -10.883 5.182 11.514 1.00 96.69 88 ALA A O 1
ATOM 703 N N . ALA A 1 89 ? -8.983 6.050 10.682 1.00 95.38 89 ALA A N 1
ATOM 704 C CA . ALA A 1 89 ? -8.315 6.216 11.969 1.00 95.38 89 ALA A CA 1
ATOM 705 C C . ALA A 1 89 ? -8.998 7.284 12.839 1.00 95.38 89 ALA A C 1
ATOM 707 O O . ALA A 1 89 ? -9.251 7.040 14.018 1.00 95.38 89 ALA A O 1
ATOM 708 N N . ALA A 1 90 ? -9.358 8.433 12.258 1.00 95.75 90 ALA A N 1
ATOM 709 C CA . ALA A 1 90 ? -10.094 9.488 12.951 1.00 95.75 90 ALA A CA 1
ATOM 710 C C . ALA A 1 90 ? -11.452 8.983 13.456 1.00 95.75 90 ALA A C 1
ATOM 712 O O . ALA A 1 90 ? -11.812 9.207 14.610 1.00 95.75 90 ALA A O 1
ATOM 713 N N . TRP A 1 91 ? -12.177 8.231 12.625 1.00 93.94 91 TRP A N 1
ATOM 714 C CA . TRP A 1 91 ? -13.453 7.639 13.015 1.00 93.94 91 TRP A CA 1
ATOM 715 C C . TRP A 1 91 ? -13.299 6.582 14.120 1.00 93.94 91 TRP A C 1
ATOM 717 O O . TRP A 1 91 ? -14.081 6.580 15.071 1.00 93.94 91 TRP A O 1
ATOM 727 N N . LEU A 1 92 ? -12.275 5.722 14.051 1.00 93.88 92 LEU A N 1
ATOM 728 C CA . LEU A 1 92 ? -11.965 4.768 15.124 1.00 93.88 92 LEU A CA 1
ATOM 729 C C . LEU A 1 92 ? -11.659 5.480 16.447 1.00 93.88 92 LEU A C 1
ATOM 731 O O . LEU A 1 92 ? -12.174 5.074 17.488 1.00 93.88 92 LEU A O 1
ATOM 735 N N . TRP A 1 93 ? -10.873 6.558 16.406 1.00 93.06 93 TRP A N 1
ATOM 736 C CA . TRP A 1 93 ? -10.565 7.363 17.587 1.00 93.06 93 TRP A CA 1
ATOM 737 C C . TRP A 1 93 ? -11.822 8.027 18.162 1.00 93.06 93 TRP A C 1
ATOM 739 O O . TRP A 1 93 ? -12.083 7.941 19.361 1.00 93.06 93 TRP A O 1
ATOM 749 N N . TRP A 1 94 ? -12.657 8.651 17.335 1.00 92.69 94 TRP A N 1
ATOM 750 C CA . TRP A 1 94 ? -13.895 9.264 17.826 1.00 92.69 94 TRP A CA 1
ATOM 751 C C . TRP A 1 94 ? -14.795 8.240 18.518 1.00 92.69 94 TRP A C 1
ATOM 753 O O . TRP A 1 94 ? -15.299 8.494 19.610 1.00 92.69 94 TRP A O 1
ATOM 763 N N . ARG A 1 95 ? -14.916 7.038 17.948 1.00 89.25 95 ARG A N 1
ATOM 764 C CA . ARG A 1 95 ? -15.688 5.956 18.566 1.00 89.25 95 ARG A CA 1
ATOM 765 C C . ARG A 1 95 ? -15.087 5.435 19.863 1.00 89.25 95 ARG A C 1
ATOM 767 O O . ARG A 1 95 ? -15.850 5.062 20.748 1.00 89.25 95 ARG A O 1
ATOM 774 N N . SER A 1 96 ? -13.761 5.398 19.992 1.00 87.25 96 SER A N 1
ATOM 775 C CA . SER A 1 96 ? -13.132 4.972 21.244 1.00 87.25 96 SER A CA 1
ATOM 776 C C . SER A 1 96 ? -13.365 5.972 22.376 1.00 87.25 96 SER A C 1
ATOM 778 O O . SER A 1 96 ? -13.410 5.562 23.528 1.00 87.25 96 SER A O 1
ATOM 780 N N . GLN A 1 97 ? -13.532 7.263 22.064 1.00 87.69 97 GLN A N 1
ATOM 781 C CA . GLN A 1 97 ? -13.882 8.280 23.061 1.00 87.69 97 GLN A CA 1
ATOM 782 C C . GLN A 1 97 ? -15.348 8.191 23.494 1.00 87.69 97 GLN A C 1
ATOM 784 O O . GLN A 1 97 ? -15.633 8.345 24.670 1.00 87.69 97 GLN A O 1
ATOM 789 N N . SER A 1 98 ? -16.275 7.904 22.574 1.00 80.31 98 SER A N 1
ATOM 790 C CA . SER A 1 98 ? -17.706 7.765 22.903 1.00 80.31 98 SER A CA 1
ATOM 791 C C . SER A 1 98 ? -18.063 6.483 23.668 1.00 80.31 98 SER A C 1
ATOM 793 O O . SER A 1 98 ? -19.226 6.288 24.009 1.00 80.31 98 SER A O 1
ATOM 795 N N . ALA A 1 99 ? -17.101 5.578 23.862 1.00 64.44 99 ALA A N 1
ATOM 796 C CA . ALA A 1 99 ? -17.268 4.339 24.619 1.00 64.44 99 ALA A CA 1
ATOM 797 C C . ALA A 1 99 ? -16.803 4.452 26.088 1.00 64.44 99 ALA A C 1
ATOM 799 O O . ALA A 1 99 ? -16.922 3.468 26.820 1.00 64.44 99 ALA A O 1
ATOM 800 N N . LEU A 1 100 ? -16.260 5.612 26.485 1.00 5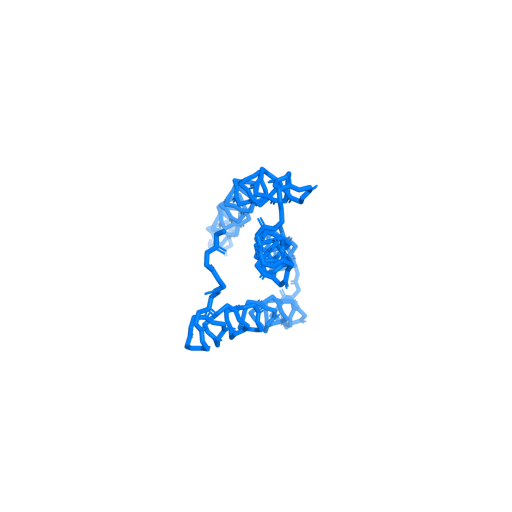3.38 100 LEU A N 1
ATOM 801 C CA . LEU A 1 100 ? -15.953 6.010 27.866 1.00 53.38 100 LEU A CA 1
ATOM 802 C C . LEU A 1 100 ? -17.123 6.809 28.449 1.00 53.38 100 LEU A C 1
ATOM 804 O O . LEU A 1 100 ? -17.365 6.653 29.665 1.00 53.38 100 LEU A O 1
#

Solvent-accessible surface area (backbone atoms only — not comparable to full-atom values): 5241 Å² total; per-residue (Å²): 118,85,69,78,50,72,72,58,49,52,52,54,54,49,49,54,52,52,49,54,50,49,38,50,50,36,43,51,47,17,72,77,42,69,91,68,51,37,51,53,42,30,60,22,50,46,39,39,50,54,16,53,48,30,51,52,51,34,53,72,56,48,59,41,74,97,46,49,65,34,55,57,49,19,53,51,23,41,54,52,14,53,52,36,39,51,51,34,50,51,51,45,50,54,53,60,58,77,72,110

Foldseek 3Di:
DDADDPVRLVVLVVVLVVLVVVLVVLVVVCVVVPPLQSPQLSVLQVLQSLLSVLVNVCSVVVNDPVSVVSPVSSVVSVVSSVVSNVVSVVVSVVSVVVVD